Protein AF-A0A2X2JZH4-F1 (afdb_monomer_lite)

Sequence (130 aa):
MIQAQQEHPLFDDFWKQRQVPLSQIKTPLLTCASWSTQGLHNRGSFEGFKQAASEEKWLYVHGRKEWESYYARENLERQKSFFDFYLKEENNDWKDTPHVIYEVRDQFYKGEFKSASAFPYLTQNIHHCI

Radius of gyration: 17.73 Å; chains: 1; bounding box: 36×54×47 Å

InterPro domains:
  IPR029058 Alpha/Beta hydrolase fold [G3DSA:3.40.50.1820] (7-120)
  IPR029058 Alpha/Beta hydrolase fold [SSF53474] (3-106)

Secondary structure (DSSP, 8-state):
-HHHHHH--SS-HHHHTTS--GGG--S-EEEEEETT-TTTTHHHHHHHHHH---SSEEEEEESS-HHHHHHSHHHHHHHHHHHHHHHS----SGGGS-SEEEEEEEETTEEEEEEESSSSPP--------

Foldseek 3Di:
DVVCCVVPVDCDPVNVVVDPQLLVAADAEEFEAEPCQPPHCRVVRQCNQVRHPHPHAAYEYYHADDVCCCPPPVNVVLVVQVCCCPVVVDPDPNVVDARYWYWDDDDHVDTDIDGDNDPPHDDDPPPPPD

pLDDT: mean 94.36, std 13.09, range [38.53, 98.88]

Organism: Staphylococcus aureus (NCBI:txid1280)

Structure (mmCIF, N/CA/C/O backbone):
data_AF-A0A2X2JZH4-F1
#
_entry.id   AF-A0A2X2JZH4-F1
#
loop_
_atom_site.group_PDB
_atom_site.id
_atom_site.type_symbol
_atom_site.label_atom_id
_atom_site.label_alt_id
_atom_site.label_comp_id
_atom_site.label_asym_id
_atom_site.label_entity_id
_atom_site.label_seq_id
_atom_site.pdbx_PDB_ins_code
_atom_site.Cartn_x
_atom_site.Cartn_y
_atom_site.Cartn_z
_atom_site.occupancy
_atom_site.B_iso_or_equiv
_atom_site.auth_seq_id
_atom_site.auth_comp_id
_atom_site.auth_asym_id
_atom_site.auth_atom_id
_atom_site.pdbx_PDB_model_num
ATOM 1 N N . MET A 1 1 ? -2.401 17.671 17.680 1.00 74.56 1 MET A N 1
ATOM 2 C CA . MET A 1 1 ? -2.604 16.210 17.537 1.00 74.56 1 MET A CA 1
ATOM 3 C C . MET A 1 1 ? -3.014 15.562 18.851 1.00 74.56 1 MET A C 1
ATOM 5 O O . MET A 1 1 ? -4.069 14.955 18.859 1.00 74.56 1 MET A O 1
ATOM 9 N N . ILE A 1 2 ? -2.263 15.733 19.949 1.00 91.38 2 ILE A N 1
ATOM 10 C CA . ILE A 1 2 ? -2.620 15.153 21.264 1.00 91.38 2 ILE A CA 1
ATOM 11 C C . ILE A 1 2 ? -4.003 15.621 21.742 1.00 91.38 2 ILE A C 1
ATOM 13 O O . ILE A 1 2 ? -4.848 14.793 22.052 1.00 91.38 2 ILE A O 1
ATOM 17 N N . GLN A 1 3 ? -4.268 16.930 21.711 1.00 94.75 3 GLN A N 1
ATOM 18 C CA . GLN A 1 3 ? -5.575 17.477 22.093 1.00 94.75 3 GLN A CA 1
ATOM 19 C C . GLN A 1 3 ? -6.718 16.897 21.243 1.00 94.75 3 GLN A C 1
ATOM 21 O O . GLN A 1 3 ? -7.670 16.352 21.783 1.00 94.75 3 GLN A O 1
ATOM 26 N N . ALA A 1 4 ? -6.569 16.899 19.916 1.00 94.06 4 ALA A N 1
ATOM 27 C CA . ALA A 1 4 ? -7.551 16.302 19.012 1.00 94.06 4 ALA A CA 1
ATOM 28 C C . ALA A 1 4 ? -7.790 14.802 19.273 1.00 94.06 4 ALA A C 1
ATOM 30 O O . ALA A 1 4 ? -8.912 14.330 19.149 1.00 94.06 4 ALA A O 1
ATOM 31 N N . GLN A 1 5 ? -6.756 14.042 19.645 1.00 97.12 5 GLN A N 1
ATOM 32 C CA . GLN A 1 5 ? -6.903 12.636 20.030 1.00 97.12 5 GLN A CA 1
ATOM 33 C C . GLN A 1 5 ? -7.721 12.473 21.319 1.00 97.12 5 GLN A C 1
ATOM 35 O O . GLN A 1 5 ? -8.497 11.529 21.424 1.00 97.12 5 GLN A O 1
ATOM 40 N N . GLN A 1 6 ? -7.548 13.372 22.292 1.00 97.38 6 GLN A N 1
ATOM 41 C CA . GLN A 1 6 ? -8.309 13.353 23.544 1.00 97.38 6 GLN A CA 1
ATOM 42 C C . GLN A 1 6 ? -9.767 13.786 23.344 1.00 97.38 6 GLN A C 1
ATOM 44 O O . GLN A 1 6 ? -10.664 13.180 23.922 1.00 97.38 6 GLN A O 1
ATOM 49 N N . GLU A 1 7 ? -10.000 14.811 22.523 1.00 98.06 7 GLU A N 1
ATOM 50 C CA . GLU A 1 7 ? -11.332 15.374 22.258 1.00 98.06 7 GLU A CA 1
ATOM 51 C C . GLU A 1 7 ? -12.180 14.490 21.332 1.00 98.06 7 GLU A C 1
ATOM 53 O O . GLU A 1 7 ? -13.403 14.477 21.452 1.00 98.06 7 GLU A O 1
ATOM 58 N N . HIS A 1 8 ? -11.542 13.703 20.459 1.00 97.44 8 HIS A N 1
ATOM 59 C CA . HIS A 1 8 ? -12.207 12.809 19.508 1.00 97.44 8 HIS A CA 1
ATOM 60 C C . HIS A 1 8 ? -11.820 11.336 19.760 1.00 97.44 8 HIS A C 1
ATOM 62 O O . HIS A 1 8 ? -11.056 10.757 18.983 1.00 97.44 8 HIS A O 1
ATOM 68 N N . PRO A 1 9 ? -12.313 10.692 20.837 1.00 97.31 9 PRO A N 1
ATOM 69 C CA . PRO A 1 9 ? -11.920 9.325 21.198 1.00 97.31 9 PRO A CA 1
ATOM 70 C C . PRO A 1 9 ? -12.584 8.232 20.339 1.00 97.31 9 PRO A C 1
ATOM 72 O O . PRO A 1 9 ? -12.190 7.068 20.410 1.00 97.31 9 PRO A O 1
ATOM 75 N N . LEU A 1 10 ? -13.607 8.580 19.553 1.00 98.25 10 LEU A N 1
ATOM 76 C CA . LEU A 1 10 ? -14.363 7.667 18.691 1.00 98.25 10 LEU A CA 1
ATOM 77 C C . LEU A 1 10 ? -14.156 8.015 17.216 1.00 98.25 10 LEU A C 1
ATOM 79 O O . LEU A 1 10 ? -13.688 9.097 16.888 1.00 98.25 10 LEU A O 1
ATOM 83 N N . PHE A 1 11 ? -14.553 7.117 16.313 1.00 97.94 11 PHE A N 1
ATOM 84 C CA . PHE A 1 11 ? -14.519 7.374 14.871 1.00 97.94 11 PHE A CA 1
ATOM 85 C C . PHE A 1 11 ? -15.690 8.269 14.421 1.00 97.94 11 PHE A C 1
ATOM 87 O O . PHE A 1 11 ? -16.684 7.813 13.852 1.00 97.94 11 PHE A O 1
ATOM 94 N N . ASP A 1 12 ? -15.578 9.556 14.728 1.00 98.12 12 ASP A N 1
ATOM 95 C CA . ASP A 1 12 ? -16.549 10.598 14.409 1.00 98.12 12 ASP A CA 1
ATOM 96 C C . ASP A 1 12 ? -16.213 11.336 13.100 1.00 98.12 12 ASP A C 1
ATOM 98 O O . ASP A 1 12 ? -15.323 10.946 12.340 1.00 98.12 12 ASP A O 1
ATOM 102 N N . ASP A 1 13 ? -16.944 12.410 12.807 1.00 98.25 13 ASP A N 1
ATOM 103 C CA . ASP A 1 13 ? -16.781 13.165 11.564 1.00 98.25 13 ASP A CA 1
ATOM 104 C C . ASP A 1 13 ? -15.408 13.838 11.446 1.00 98.25 13 ASP A C 1
ATOM 106 O O . ASP A 1 13 ? -14.924 14.040 10.329 1.00 98.25 13 ASP A O 1
ATOM 110 N N . PHE A 1 14 ? -14.741 14.124 12.569 1.00 97.62 14 PHE A N 1
ATOM 111 C CA . PHE A 1 14 ? -13.374 14.634 12.568 1.00 97.62 14 PHE A CA 1
ATOM 112 C C . PHE A 1 14 ? -12.406 13.577 12.022 1.00 97.62 14 PHE A C 1
ATOM 114 O O . PHE A 1 14 ? -11.576 13.879 11.158 1.00 97.62 14 PHE A O 1
ATOM 121 N N . TRP A 1 15 ? -12.514 12.322 12.464 1.00 97.88 15 TRP A N 1
ATOM 122 C CA . TRP A 1 15 ? -11.646 11.253 11.961 1.00 97.88 15 TRP A CA 1
ATOM 123 C C . TRP A 1 15 ? -12.066 10.706 10.597 1.00 97.88 15 TRP A C 1
ATOM 125 O O . TRP A 1 15 ? -11.189 10.366 9.802 1.00 97.88 15 TRP A O 1
ATOM 135 N N . LYS A 1 16 ? -13.364 10.687 10.267 1.00 98.25 16 LYS A N 1
ATOM 136 C CA . LYS A 1 16 ? -13.848 10.282 8.932 1.00 98.25 16 LYS A CA 1
ATOM 137 C C . LYS A 1 16 ? -13.232 11.122 7.815 1.00 98.25 16 LYS A C 1
ATOM 139 O O . LYS A 1 16 ? -12.831 10.566 6.802 1.00 98.25 16 LYS A O 1
ATOM 144 N N . GLN A 1 17 ? -13.063 12.430 8.022 1.00 97.69 17 GLN A N 1
ATOM 145 C CA . GLN A 1 17 ? -12.412 13.327 7.051 1.00 97.69 17 GLN A CA 1
ATOM 146 C C . GLN A 1 17 ? -10.929 13.001 6.800 1.00 97.69 17 GLN A C 1
ATOM 148 O O . GLN A 1 17 ? -10.356 13.447 5.810 1.00 97.69 17 GLN A O 1
ATOM 153 N N . ARG A 1 18 ? -10.293 12.231 7.689 1.00 96.31 18 ARG A N 1
ATOM 154 C CA . ARG A 1 18 ? -8.896 11.786 7.563 1.00 96.31 18 ARG A CA 1
ATOM 155 C C . ARG A 1 18 ? -8.773 10.371 7.010 1.00 96.31 18 ARG A C 1
ATOM 157 O O . ARG A 1 18 ? -7.660 9.917 6.749 1.00 96.31 18 ARG A O 1
ATOM 164 N N . GLN A 1 19 ? -9.889 9.670 6.822 1.00 98.31 19 GLN A N 1
ATOM 165 C CA . GLN A 1 19 ? -9.900 8.425 6.076 1.00 98.31 19 GLN A CA 1
ATOM 166 C C . GLN A 1 19 ? -9.917 8.751 4.582 1.00 98.31 19 GLN A C 1
ATOM 168 O O . GLN A 1 19 ? -10.866 9.331 4.065 1.00 98.31 19 GLN A O 1
ATOM 173 N N . VAL A 1 20 ? -8.862 8.349 3.877 1.00 98.31 20 VAL A N 1
ATOM 174 C CA . VAL A 1 20 ? -8.779 8.525 2.423 1.00 98.31 20 VAL A CA 1
ATOM 175 C C . VAL A 1 20 ? -9.907 7.729 1.743 1.00 98.31 20 VAL A C 1
ATOM 177 O O . VAL A 1 20 ? -10.077 6.547 2.062 1.00 98.31 20 VAL A O 1
ATOM 180 N N . PRO A 1 21 ? -10.658 8.310 0.788 1.00 98.19 21 PRO A N 1
ATOM 181 C CA . PRO A 1 21 ? -11.651 7.584 -0.004 1.00 98.19 21 PRO A CA 1
ATOM 182 C C . PRO A 1 21 ? -10.963 6.707 -1.067 1.00 98.19 21 PRO A C 1
ATOM 184 O O . PRO A 1 21 ? -11.009 6.992 -2.262 1.00 98.19 21 PRO A O 1
ATOM 187 N N . LEU A 1 22 ? -10.310 5.626 -0.628 1.00 98.75 22 LEU A N 1
ATOM 188 C CA . LEU A 1 22 ? -9.388 4.800 -1.427 1.00 98.75 22 LEU A CA 1
ATOM 189 C C . LEU A 1 22 ? -9.978 4.287 -2.752 1.00 98.75 22 LEU A C 1
ATOM 191 O O . LEU A 1 22 ? -9.266 4.225 -3.749 1.00 98.75 22 LEU A O 1
ATOM 195 N N . SER A 1 23 ? -11.283 4.007 -2.797 1.00 98.56 23 SER A N 1
ATOM 196 C CA . SER A 1 23 ? -12.000 3.599 -4.020 1.00 98.56 23 SER A CA 1
ATOM 197 C C . SER A 1 23 ? -11.960 4.607 -5.175 1.00 98.56 23 SER A C 1
ATOM 199 O O . SER A 1 23 ? -12.308 4.264 -6.298 1.00 98.56 23 SER A O 1
ATOM 201 N N . GLN A 1 24 ? -11.536 5.849 -4.929 1.00 98.62 24 GLN A N 1
ATOM 202 C CA . GLN A 1 24 ? -11.395 6.868 -5.972 1.00 98.62 24 GLN A CA 1
ATOM 203 C C . GLN A 1 24 ? -10.041 6.802 -6.698 1.00 98.62 24 GLN A C 1
ATOM 205 O O . GLN A 1 24 ? -9.867 7.451 -7.728 1.00 98.62 24 GLN A O 1
ATOM 210 N N . ILE A 1 25 ? -9.079 6.026 -6.188 1.00 98.75 25 ILE A N 1
ATOM 211 C CA . ILE A 1 25 ? -7.746 5.886 -6.783 1.00 98.75 25 ILE A CA 1
ATOM 212 C C . ILE A 1 25 ? -7.841 4.984 -8.018 1.00 98.75 25 ILE A C 1
ATOM 214 O O . ILE A 1 25 ? -8.243 3.831 -7.893 1.00 98.75 25 ILE A O 1
ATOM 218 N N . LYS A 1 26 ? -7.456 5.509 -9.189 1.00 98.75 26 LYS A N 1
ATOM 219 C CA . LYS A 1 26 ? -7.417 4.778 -10.474 1.00 98.75 26 LYS A CA 1
ATOM 220 C C . LYS A 1 26 ? -6.016 4.652 -11.081 1.00 98.75 26 LYS A C 1
ATOM 222 O O . LYS A 1 26 ? -5.830 3.909 -12.035 1.00 98.75 26 LYS A O 1
ATOM 227 N N . THR A 1 27 ? -5.041 5.389 -10.550 1.00 98.75 27 THR A N 1
ATOM 228 C CA . THR A 1 27 ? -3.650 5.397 -11.025 1.00 98.75 27 THR A CA 1
ATOM 229 C C . THR A 1 27 ? -3.022 4.004 -10.908 1.00 98.75 27 THR A C 1
ATOM 231 O O . THR A 1 27 ? -3.275 3.347 -9.893 1.00 98.75 27 THR A O 1
ATOM 234 N N . PRO A 1 28 ? -2.182 3.560 -11.864 1.00 98.75 28 PRO A N 1
ATOM 235 C CA . PRO A 1 28 ? -1.393 2.342 -11.703 1.00 98.75 28 PRO A CA 1
ATOM 236 C C . PRO A 1 28 ? -0.656 2.323 -10.361 1.00 98.75 28 PRO A C 1
ATOM 238 O O . PRO A 1 28 ? -0.102 3.340 -9.934 1.00 98.75 28 PRO A O 1
ATOM 241 N N . LEU A 1 29 ? -0.687 1.187 -9.665 1.00 98.81 29 LEU A N 1
ATOM 242 C CA . LEU A 1 29 ? -0.326 1.126 -8.249 1.00 98.81 29 LEU A CA 1
ATOM 243 C C . LEU A 1 29 ? 0.652 -0.009 -7.946 1.00 98.81 29 LEU A C 1
ATOM 245 O O . LEU A 1 29 ? 0.319 -1.179 -8.095 1.00 98.81 29 LEU A O 1
ATOM 249 N N . LEU A 1 30 ? 1.815 0.327 -7.392 1.00 98.88 30 LEU A N 1
ATOM 250 C CA . LEU A 1 30 ? 2.702 -0.624 -6.724 1.00 98.88 30 LEU A CA 1
ATOM 251 C C . LEU A 1 30 ? 2.681 -0.352 -5.215 1.00 98.88 30 LEU A C 1
ATOM 253 O O . LEU A 1 30 ? 3.171 0.674 -4.752 1.00 98.88 30 LEU A O 1
ATOM 257 N N . THR A 1 31 ? 2.101 -1.268 -4.441 1.00 98.88 31 THR A N 1
ATOM 258 C CA . THR A 1 31 ? 1.995 -1.159 -2.980 1.00 98.88 31 THR A CA 1
ATOM 259 C C . THR A 1 31 ? 3.021 -2.051 -2.293 1.00 98.88 31 THR A C 1
ATOM 261 O O . THR A 1 31 ? 3.149 -3.226 -2.628 1.00 98.88 31 THR A O 1
ATOM 264 N N . CYS A 1 32 ? 3.697 -1.521 -1.273 1.00 98.81 32 CYS A N 1
ATOM 265 C CA . CYS A 1 32 ? 4.446 -2.319 -0.308 1.00 98.81 32 CYS A CA 1
ATOM 266 C C . CYS A 1 32 ? 3.669 -2.389 1.014 1.00 98.81 32 CYS A C 1
ATOM 268 O O . CYS A 1 32 ? 3.264 -1.363 1.570 1.00 98.81 32 CYS A O 1
ATOM 270 N N . ALA A 1 33 ? 3.467 -3.598 1.525 1.00 98.75 33 ALA A N 1
ATOM 271 C CA . ALA A 1 33 ? 3.010 -3.838 2.886 1.00 98.75 33 ALA A CA 1
ATOM 272 C C . ALA A 1 33 ? 4.070 -4.645 3.641 1.00 98.75 33 ALA A C 1
ATOM 274 O O . ALA A 1 33 ? 4.855 -5.385 3.051 1.00 98.75 33 ALA A O 1
ATOM 275 N N . SER A 1 34 ? 4.093 -4.532 4.965 1.00 98.75 34 SER A N 1
ATOM 276 C CA . SER A 1 34 ? 5.035 -5.299 5.777 1.00 98.75 34 SER A CA 1
ATOM 277 C C . SER A 1 34 ? 4.343 -5.956 6.953 1.00 98.75 34 SER A C 1
ATOM 279 O O . SER A 1 34 ? 3.586 -5.315 7.684 1.00 98.75 34 SER A O 1
ATOM 281 N N . TRP A 1 35 ? 4.644 -7.234 7.187 1.00 98.62 35 TRP A N 1
ATOM 282 C CA . TRP A 1 35 ? 4.232 -7.939 8.400 1.00 98.62 35 TRP A CA 1
ATOM 283 C C . TRP A 1 35 ? 4.851 -7.340 9.669 1.00 98.62 35 TRP A C 1
ATOM 285 O O . TRP A 1 35 ? 4.381 -7.628 10.771 1.00 98.62 35 TRP A O 1
ATOM 295 N N . SER A 1 36 ? 5.900 -6.531 9.517 1.00 98.12 36 SER A N 1
ATOM 296 C CA . SER A 1 36 ? 6.700 -5.963 10.602 1.00 98.12 36 SER A CA 1
ATOM 297 C C . SER A 1 36 ? 6.230 -4.579 11.059 1.00 98.12 36 SER A C 1
ATOM 299 O O . SER A 1 36 ? 6.773 -4.059 12.026 1.00 98.12 36 SER A O 1
ATOM 301 N N . THR A 1 37 ? 5.224 -3.985 10.405 1.00 98.19 37 THR A N 1
ATOM 302 C CA . THR A 1 37 ? 4.706 -2.634 10.715 1.00 98.19 37 THR A CA 1
ATOM 303 C C . THR A 1 37 ? 3.259 -2.652 11.231 1.00 98.19 37 THR A C 1
ATOM 305 O O . THR A 1 37 ? 2.480 -1.713 11.030 1.00 98.19 37 THR A O 1
ATOM 308 N N . GLN A 1 38 ? 2.870 -3.751 11.888 1.00 98.44 38 GLN A N 1
ATOM 309 C CA . GLN A 1 38 ? 1.583 -3.873 12.579 1.00 98.44 38 GLN A CA 1
ATOM 310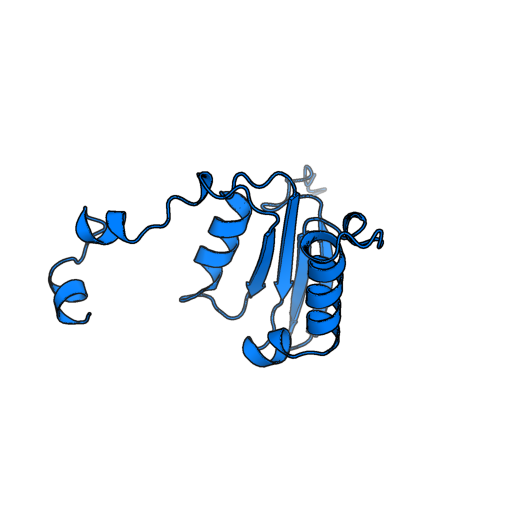 C C . GLN A 1 38 ? 1.473 -2.814 13.684 1.00 98.44 38 GLN A C 1
ATOM 312 O O . GLN A 1 38 ? 2.408 -2.614 14.450 1.00 98.44 38 GLN A O 1
ATOM 317 N N . GLY A 1 39 ? 0.332 -2.124 13.742 1.00 97.31 39 GLY A N 1
ATOM 318 C CA . GLY A 1 39 ? 0.112 -0.991 14.649 1.00 97.31 39 GLY A CA 1
ATOM 319 C C . GLY A 1 39 ? 0.379 0.387 14.034 1.00 97.31 39 GLY A C 1
ATOM 320 O O . GLY A 1 39 ? 0.022 1.386 14.651 1.00 97.31 39 GLY A O 1
ATOM 321 N N . LEU A 1 40 ? 0.936 0.457 12.817 1.00 98.31 40 LEU A N 1
ATOM 322 C CA . LEU A 1 40 ? 1.132 1.720 12.100 1.00 98.31 40 LEU A CA 1
ATOM 323 C C . LEU A 1 40 ? 0.686 1.621 10.631 1.00 98.31 40 LEU A C 1
ATOM 325 O O . LEU A 1 40 ? -0.477 1.875 10.321 1.00 98.31 40 LEU A O 1
ATOM 329 N N . HIS A 1 41 ? 1.579 1.221 9.723 1.00 98.44 41 HIS A N 1
ATOM 330 C CA . HIS A 1 41 ? 1.323 1.272 8.278 1.00 98.44 41 HIS A CA 1
ATOM 331 C C . HIS A 1 41 ? 0.625 0.023 7.727 1.00 98.44 41 HIS A C 1
ATOM 333 O O . HIS A 1 41 ? -0.150 0.134 6.780 1.00 98.44 41 HIS A O 1
ATOM 339 N N . ASN A 1 42 ? 0.835 -1.148 8.343 1.00 98.62 42 ASN A N 1
ATOM 340 C CA . ASN A 1 42 ? 0.395 -2.447 7.819 1.00 98.62 42 ASN A CA 1
ATOM 341 C C . ASN A 1 42 ? -1.067 -2.461 7.331 1.00 98.62 42 ASN A C 1
ATOM 343 O O . ASN A 1 42 ? -1.320 -2.742 6.159 1.00 98.62 42 ASN A O 1
ATOM 347 N N . ARG A 1 43 ? -2.028 -2.109 8.198 1.00 98.75 43 ARG A N 1
ATOM 348 C CA . ARG A 1 43 ? -3.457 -2.123 7.845 1.00 98.75 43 ARG A CA 1
ATOM 349 C C . ARG A 1 43 ? -3.755 -1.178 6.680 1.00 98.75 43 ARG A C 1
ATOM 351 O O . ARG A 1 43 ? -4.465 -1.561 5.757 1.00 98.75 43 ARG A O 1
ATOM 358 N N . GLY A 1 44 ? -3.215 0.039 6.722 1.00 98.62 44 GLY A N 1
ATOM 359 C CA . GLY A 1 44 ? -3.425 1.050 5.686 1.00 98.62 44 GLY A CA 1
ATOM 360 C C . GLY A 1 44 ? -2.886 0.616 4.324 1.00 98.62 44 GLY A C 1
ATOM 361 O O . GLY A 1 44 ? -3.585 0.782 3.328 1.00 98.62 44 GLY A O 1
ATOM 362 N N . SER A 1 45 ? -1.706 -0.012 4.283 1.00 98.75 45 SER A N 1
ATOM 363 C CA . SER A 1 45 ? -1.127 -0.553 3.046 1.00 98.75 45 SER A CA 1
ATOM 364 C C . SER A 1 45 ? -2.034 -1.607 2.406 1.00 98.75 45 SER A C 1
ATOM 366 O O . SER A 1 45 ? -2.326 -1.532 1.213 1.00 98.75 45 SER A O 1
ATOM 368 N N . PHE A 1 46 ? -2.541 -2.564 3.194 1.00 98.75 46 PHE A N 1
ATOM 369 C CA . PHE A 1 46 ? -3.460 -3.581 2.674 1.00 98.75 46 PHE A CA 1
ATOM 370 C C . PHE A 1 46 ? -4.802 -2.992 2.229 1.00 98.75 46 PHE A C 1
ATOM 372 O O . PHE A 1 46 ? -5.311 -3.384 1.181 1.00 98.75 46 PHE A O 1
ATOM 379 N N . GLU A 1 47 ? -5.391 -2.061 2.988 1.00 98.75 47 GLU A N 1
ATOM 380 C CA . GLU A 1 47 ? -6.634 -1.403 2.563 1.00 98.75 47 GLU A CA 1
ATOM 381 C C . GLU A 1 47 ? -6.439 -0.585 1.284 1.00 98.75 47 GLU A C 1
ATOM 383 O O . GLU A 1 47 ? -7.302 -0.635 0.412 1.00 98.75 47 GLU A O 1
ATOM 388 N N . GLY A 1 48 ? -5.298 0.095 1.128 1.00 98.75 48 GLY A N 1
ATOM 389 C CA . GLY A 1 48 ? -4.947 0.827 -0.089 1.00 98.75 48 GLY A CA 1
ATOM 390 C C . GLY A 1 48 ? -4.973 -0.067 -1.324 1.00 98.75 48 GLY A C 1
ATOM 391 O O . GLY A 1 48 ? -5.704 0.212 -2.272 1.00 98.75 48 GLY A O 1
ATOM 392 N N . PHE A 1 49 ? -4.257 -1.192 -1.280 1.00 98.69 49 PHE A N 1
ATOM 393 C CA . PHE A 1 49 ? -4.248 -2.157 -2.380 1.00 98.69 49 PHE A CA 1
ATOM 394 C C . PHE A 1 49 ? -5.637 -2.765 -2.654 1.00 98.69 49 PHE A C 1
ATOM 396 O O . PHE A 1 49 ? -6.071 -2.860 -3.807 1.00 98.69 49 PHE A O 1
ATOM 403 N N . LYS A 1 50 ? -6.365 -3.165 -1.603 1.00 98.31 50 LYS A N 1
ATOM 404 C CA . LYS A 1 50 ? -7.685 -3.800 -1.744 1.00 98.31 50 LYS A CA 1
ATOM 405 C C . LYS A 1 50 ? -8.723 -2.849 -2.333 1.00 98.31 50 LYS A C 1
ATOM 407 O O . LYS A 1 50 ? -9.435 -3.233 -3.256 1.00 98.31 50 LYS A O 1
ATOM 412 N N . GLN A 1 51 ? -8.811 -1.633 -1.798 1.00 98.69 51 GLN A N 1
ATOM 413 C CA . GLN A 1 51 ? -9.899 -0.706 -2.099 1.00 98.69 51 GLN A CA 1
ATOM 414 C C . GLN A 1 51 ? -9.637 0.172 -3.321 1.00 98.69 51 GLN A C 1
ATOM 416 O O . GLN A 1 51 ? -10.608 0.660 -3.890 1.00 98.69 51 GLN A O 1
ATOM 421 N N . ALA A 1 52 ? -8.382 0.380 -3.738 1.00 98.75 52 ALA A N 1
ATOM 422 C CA . ALA A 1 52 ? -8.090 1.146 -4.949 1.00 98.75 52 ALA A CA 1
ATOM 423 C C . ALA A 1 52 ? -8.817 0.555 -6.168 1.00 98.75 52 ALA A C 1
ATOM 425 O O . ALA A 1 52 ? -8.767 -0.658 -6.405 1.00 98.75 52 ALA A O 1
ATOM 426 N N . ALA A 1 53 ? -9.454 1.428 -6.949 1.00 98.50 53 ALA A N 1
ATOM 427 C CA . ALA A 1 53 ? -10.134 1.100 -8.200 1.00 98.50 53 ALA A CA 1
ATOM 428 C C . ALA A 1 53 ? -9.176 1.033 -9.404 1.00 98.50 53 ALA A C 1
ATOM 430 O O . ALA A 1 53 ? -9.631 0.941 -10.540 1.00 98.50 53 ALA A O 1
ATOM 431 N N . SER A 1 54 ? -7.862 1.087 -9.171 1.00 98.62 54 SER A N 1
ATOM 432 C CA . SER A 1 54 ? -6.834 0.860 -10.183 1.00 98.62 54 SER A CA 1
ATOM 433 C C . SER A 1 54 ? -7.015 -0.511 -10.836 1.00 98.62 54 SER A C 1
ATOM 435 O O . SER A 1 54 ? -7.005 -1.534 -10.146 1.00 98.62 54 SER A O 1
ATOM 437 N N . GLU A 1 55 ? -7.140 -0.524 -12.163 1.00 97.94 55 GLU A N 1
ATOM 438 C CA . GLU A 1 55 ? -7.169 -1.754 -12.970 1.00 97.94 55 GLU A CA 1
ATOM 439 C C . GLU A 1 55 ? -5.813 -2.474 -12.918 1.00 97.94 55 GLU A C 1
ATOM 441 O O . GLU A 1 55 ? -5.737 -3.700 -12.921 1.00 97.94 55 GLU A O 1
ATOM 446 N N . GLU A 1 56 ? -4.738 -1.697 -12.782 1.00 98.38 56 GLU A N 1
ATOM 447 C CA . GLU A 1 56 ? -3.358 -2.164 -12.776 1.00 98.38 56 GLU A CA 1
ATOM 448 C C . GLU A 1 56 ? -2.735 -1.943 -11.399 1.00 98.38 56 GLU A C 1
ATOM 450 O O . GLU A 1 56 ? -2.306 -0.836 -11.053 1.00 98.38 56 GLU A O 1
ATOM 455 N N . LYS A 1 57 ? -2.717 -2.996 -10.577 1.00 98.69 57 LYS A N 1
ATOM 456 C CA . LYS A 1 57 ? -2.188 -2.920 -9.213 1.00 98.69 57 LYS A CA 1
ATOM 457 C C . LYS A 1 57 ? -1.404 -4.153 -8.787 1.00 98.69 57 LYS A C 1
ATOM 459 O O . LYS A 1 57 ? -1.812 -5.284 -9.044 1.00 98.69 57 LYS A O 1
ATOM 464 N N . TRP A 1 58 ? -0.316 -3.910 -8.064 1.00 98.81 58 TRP A N 1
ATOM 465 C CA . TRP A 1 58 ? 0.602 -4.907 -7.522 1.00 98.81 58 TRP A CA 1
ATOM 466 C C . TRP A 1 58 ? 0.828 -4.693 -6.026 1.00 98.81 58 TRP A C 1
ATOM 468 O O . TRP A 1 58 ? 0.878 -3.559 -5.545 1.00 98.81 58 TRP A O 1
ATOM 478 N N . LEU A 1 59 ? 1.000 -5.792 -5.296 1.00 98.88 59 LEU A N 1
ATOM 479 C CA . LEU A 1 59 ? 1.282 -5.824 -3.869 1.00 98.88 59 LEU A CA 1
ATOM 480 C C . LEU A 1 59 ? 2.535 -6.656 -3.601 1.00 98.88 59 LEU A C 1
ATOM 482 O O . LEU A 1 59 ? 2.582 -7.847 -3.896 1.00 98.88 59 LEU A O 1
ATOM 486 N N . TYR A 1 60 ? 3.523 -6.036 -2.971 1.00 98.88 60 TYR A N 1
ATOM 487 C CA . TYR A 1 60 ? 4.681 -6.712 -2.406 1.00 98.88 60 TYR A CA 1
ATOM 488 C C . TYR A 1 60 ? 4.573 -6.723 -0.880 1.00 98.88 60 TYR A C 1
ATOM 490 O O . TYR A 1 60 ? 4.361 -5.677 -0.264 1.00 98.88 60 TYR A O 1
ATOM 498 N N . VAL A 1 61 ? 4.710 -7.898 -0.265 1.00 98.81 61 VAL A N 1
ATOM 499 C CA . VAL A 1 61 ? 4.628 -8.070 1.186 1.00 98.81 61 VAL A CA 1
ATOM 500 C C . VAL A 1 61 ? 5.874 -8.746 1.730 1.00 98.81 61 VAL A C 1
ATOM 502 O O . VAL A 1 61 ? 6.210 -9.857 1.330 1.00 98.81 61 VAL A O 1
ATOM 505 N N . HIS A 1 62 ? 6.525 -8.118 2.703 1.00 98.75 62 HIS A N 1
ATOM 506 C CA . HIS A 1 62 ? 7.719 -8.671 3.341 1.00 98.75 62 HIS A CA 1
ATOM 507 C C . HIS A 1 62 ? 7.621 -8.658 4.871 1.00 98.75 62 HIS A C 1
ATOM 509 O O . HIS A 1 62 ? 6.825 -7.949 5.480 1.00 98.75 62 HIS A O 1
ATOM 515 N N . GLY A 1 63 ? 8.453 -9.465 5.514 1.00 98.56 63 GLY A N 1
ATOM 516 C CA . GLY A 1 63 ? 8.599 -9.616 6.957 1.00 98.56 63 GLY A CA 1
ATOM 517 C C . GLY A 1 63 ? 9.836 -8.945 7.539 1.00 98.56 63 GLY A C 1
ATOM 518 O O . GLY A 1 63 ? 10.293 -9.342 8.610 1.00 98.56 63 GLY A O 1
ATOM 519 N N . ARG A 1 64 ? 10.418 -7.978 6.826 1.00 98.44 64 ARG A N 1
ATOM 520 C CA . ARG A 1 64 ? 11.744 -7.397 7.116 1.00 98.44 64 ARG A CA 1
ATOM 521 C C . ARG A 1 64 ? 11.644 -5.953 7.618 1.00 98.44 64 ARG A C 1
ATOM 523 O O . ARG A 1 64 ? 10.540 -5.431 7.778 1.00 98.44 64 ARG A O 1
ATOM 530 N N . LYS A 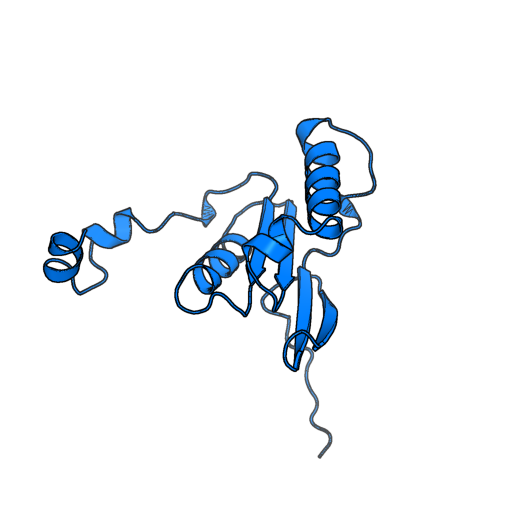1 65 ? 12.786 -5.314 7.896 1.00 98.44 65 LYS A N 1
ATOM 531 C CA . LYS A 1 65 ? 12.858 -3.901 8.307 1.00 98.44 65 LYS A CA 1
ATOM 532 C C . LYS A 1 65 ? 12.394 -2.976 7.179 1.00 98.44 65 LYS A C 1
ATOM 534 O O . LYS A 1 65 ? 12.705 -3.215 6.016 1.00 98.44 65 LYS A O 1
ATOM 539 N N . GLU A 1 66 ? 11.673 -1.920 7.542 1.00 97.81 66 GLU A N 1
ATOM 540 C CA . GLU A 1 66 ? 10.980 -1.020 6.612 1.00 97.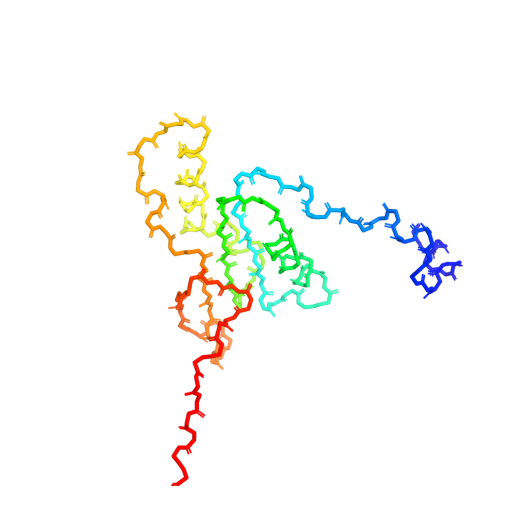81 66 GLU A CA 1
ATOM 541 C C . GLU A 1 66 ? 11.933 -0.325 5.628 1.00 97.81 66 GLU A C 1
ATOM 543 O O . GLU A 1 66 ? 11.940 -0.655 4.442 1.00 97.81 66 GLU A O 1
ATOM 548 N N . TRP A 1 67 ? 12.799 0.568 6.114 1.00 98.38 67 TRP A N 1
ATOM 549 C CA . TRP A 1 67 ? 13.713 1.315 5.241 1.00 98.38 67 TRP A CA 1
ATOM 550 C C . TRP A 1 67 ? 14.789 0.443 4.599 1.00 98.38 67 TRP A C 1
ATOM 552 O O . TRP A 1 67 ? 15.161 0.681 3.455 1.00 98.38 67 TRP A O 1
ATOM 562 N N . GLU A 1 68 ? 15.255 -0.594 5.298 1.00 98.62 68 GLU A N 1
ATOM 563 C CA . GLU A 1 68 ? 16.194 -1.566 4.727 1.00 98.62 68 GLU A CA 1
ATOM 564 C C . GLU A 1 68 ? 15.607 -2.211 3.470 1.00 98.62 68 GLU A C 1
ATOM 566 O O . GLU A 1 68 ? 16.272 -2.270 2.443 1.00 98.62 68 GLU A O 1
ATOM 571 N N . SER A 1 69 ? 14.342 -2.634 3.526 1.00 98.56 69 SER A N 1
ATOM 572 C CA . SER A 1 69 ? 13.685 -3.269 2.382 1.00 98.56 69 SER A CA 1
ATOM 573 C C . SER A 1 69 ? 13.410 -2.268 1.271 1.00 98.56 69 SER A C 1
ATOM 575 O O . SER A 1 69 ? 13.604 -2.603 0.109 1.00 98.56 69 SER A O 1
ATOM 577 N N . TYR A 1 70 ? 13.007 -1.040 1.607 1.00 98.75 70 TYR A N 1
ATOM 578 C CA . TYR A 1 70 ? 12.779 0.012 0.615 1.00 98.75 70 TYR A CA 1
ATOM 579 C C . TYR A 1 70 ? 14.040 0.326 -0.209 1.00 98.75 70 TYR A C 1
ATOM 581 O O . TYR A 1 70 ? 13.962 0.437 -1.432 1.00 98.75 70 TYR A O 1
ATOM 589 N N . TYR A 1 71 ? 15.198 0.422 0.454 1.00 98.81 71 TYR A N 1
ATOM 590 C CA . TYR A 1 71 ? 16.484 0.726 -0.183 1.00 98.81 71 TYR A CA 1
ATOM 591 C C . TYR A 1 71 ? 17.266 -0.507 -0.651 1.00 98.81 71 TYR A C 1
ATOM 593 O O . TYR A 1 71 ? 18.316 -0.360 -1.280 1.00 98.81 71 TYR A O 1
ATOM 601 N N . ALA A 1 72 ? 16.784 -1.720 -0.370 1.00 98.62 72 ALA A N 1
ATOM 602 C CA . ALA A 1 72 ? 17.398 -2.935 -0.881 1.00 98.62 72 ALA A CA 1
ATOM 603 C C . ALA A 1 72 ? 17.422 -2.898 -2.413 1.00 98.62 72 ALA A C 1
ATOM 605 O O . ALA A 1 72 ? 16.428 -2.552 -3.057 1.00 98.62 72 ALA A O 1
ATOM 606 N N . ARG A 1 73 ? 18.559 -3.284 -3.003 1.00 98.75 73 ARG A N 1
ATOM 607 C CA . ARG A 1 73 ? 18.781 -3.156 -4.448 1.00 98.75 73 ARG A CA 1
ATOM 608 C C . ARG A 1 73 ? 17.682 -3.830 -5.272 1.00 98.75 73 ARG A C 1
ATOM 610 O O . ARG A 1 73 ? 17.198 -3.234 -6.223 1.00 98.75 73 ARG A O 1
ATOM 617 N N . GLU A 1 74 ? 17.243 -5.015 -4.864 1.00 98.38 74 GLU A N 1
ATOM 618 C CA . GLU A 1 74 ? 16.139 -5.749 -5.498 1.00 98.38 74 GLU A CA 1
ATOM 619 C C . GLU A 1 74 ? 14.823 -4.952 -5.553 1.00 98.38 74 GLU A C 1
ATOM 621 O O . GLU A 1 74 ? 14.116 -4.987 -6.559 1.00 98.38 74 GLU A O 1
ATOM 626 N N . ASN A 1 75 ? 14.503 -4.183 -4.509 1.00 98.69 75 ASN A N 1
ATOM 627 C CA . ASN A 1 75 ? 13.271 -3.400 -4.452 1.00 98.69 75 ASN A CA 1
ATOM 628 C C . ASN A 1 75 ? 13.419 -2.064 -5.177 1.00 98.69 75 ASN A C 1
ATOM 630 O O . ASN A 1 75 ? 12.424 -1.558 -5.693 1.00 98.69 75 ASN A O 1
ATOM 634 N N . LEU A 1 76 ? 14.633 -1.515 -5.273 1.00 98.88 76 LEU A N 1
ATOM 635 C CA . LEU A 1 76 ? 14.915 -0.373 -6.145 1.00 98.88 76 LEU A CA 1
ATOM 636 C C . LEU A 1 76 ? 14.779 -0.754 -7.625 1.00 98.88 76 LEU A C 1
ATOM 638 O O . LEU A 1 76 ? 14.152 -0.017 -8.379 1.00 98.88 76 LEU A O 1
ATOM 642 N N . GLU A 1 77 ? 15.288 -1.918 -8.037 1.00 98.81 77 GLU A N 1
ATOM 643 C CA . GLU A 1 77 ? 15.113 -2.409 -9.413 1.00 98.81 77 GLU A CA 1
ATOM 644 C C . GLU A 1 77 ? 13.639 -2.729 -9.719 1.00 98.81 77 GLU A C 1
ATOM 646 O O . GLU A 1 77 ? 13.152 -2.405 -10.800 1.00 98.81 77 GLU A O 1
ATOM 651 N N . ARG A 1 78 ? 12.879 -3.258 -8.745 1.00 98.75 78 ARG A N 1
ATOM 652 C CA . ARG A 1 78 ? 11.416 -3.414 -8.860 1.00 98.75 78 ARG A CA 1
ATOM 653 C C . ARG A 1 78 ? 10.711 -2.073 -9.087 1.00 98.75 78 ARG A C 1
ATOM 655 O O . ARG A 1 78 ? 9.893 -1.961 -9.994 1.00 98.75 78 ARG A O 1
ATOM 662 N N . GLN A 1 79 ? 11.019 -1.064 -8.266 1.00 98.88 79 GLN A N 1
ATOM 663 C CA . GLN A 1 79 ? 10.455 0.287 -8.399 1.00 98.88 79 GLN A CA 1
ATOM 664 C C . GLN A 1 79 ? 10.801 0.901 -9.758 1.00 98.88 79 GLN A C 1
ATOM 666 O O . GLN A 1 79 ? 9.934 1.464 -10.422 1.00 98.88 79 GLN A O 1
ATOM 671 N N . LYS A 1 80 ? 12.059 0.757 -10.186 1.00 98.81 80 LYS A N 1
ATOM 672 C CA . LYS A 1 80 ? 12.535 1.222 -11.486 1.00 98.81 80 LYS A CA 1
ATOM 673 C C . LYS A 1 80 ? 11.780 0.552 -12.632 1.00 98.81 80 LYS A C 1
ATOM 675 O O . LYS A 1 80 ? 11.292 1.269 -13.490 1.00 98.81 80 LYS A O 1
ATOM 680 N N . SER A 1 81 ? 11.624 -0.772 -12.624 1.00 98.81 81 SER A N 1
ATOM 681 C CA . SER A 1 81 ? 10.893 -1.495 -13.676 1.00 98.81 81 SER A CA 1
ATOM 682 C C . SER A 1 81 ? 9.433 -1.034 -13.794 1.00 98.81 81 SER A C 1
ATOM 684 O O . SER A 1 81 ? 8.982 -0.743 -14.902 1.00 98.81 81 SER A O 1
ATOM 686 N N . PHE A 1 82 ? 8.733 -0.862 -12.663 1.00 98.88 82 PHE A N 1
ATOM 687 C CA . PHE A 1 82 ? 7.379 -0.293 -12.629 1.00 98.88 82 PHE A CA 1
ATOM 688 C C . PHE A 1 82 ? 7.331 1.116 -13.232 1.00 98.88 82 PHE A C 1
ATOM 690 O O . PHE A 1 82 ? 6.489 1.410 -14.078 1.00 98.88 82 PHE A O 1
ATOM 697 N N . PHE A 1 83 ? 8.236 2.002 -12.813 1.00 98.88 83 PHE A N 1
ATOM 698 C CA . PHE A 1 83 ? 8.244 3.377 -13.305 1.00 98.88 83 PHE A CA 1
ATOM 699 C C . PHE A 1 83 ? 8.712 3.504 -14.752 1.00 98.88 83 PHE A C 1
ATOM 701 O O . PHE A 1 83 ? 8.178 4.341 -15.469 1.00 98.88 83 PHE A O 1
ATOM 708 N N . ASP A 1 84 ? 9.662 2.693 -15.206 1.00 98.81 84 ASP A N 1
ATOM 709 C CA . ASP A 1 84 ? 10.060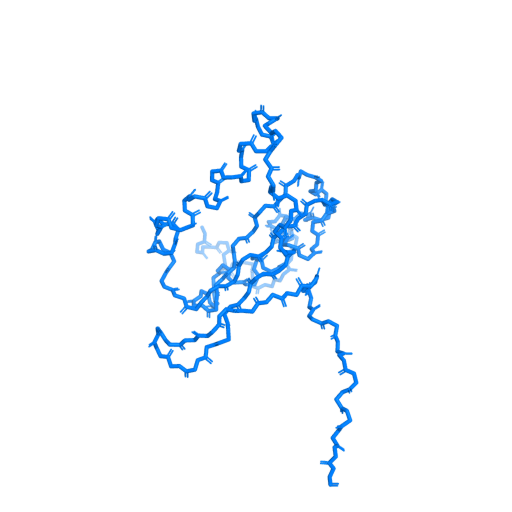 2.660 -16.612 1.00 98.81 84 ASP A CA 1
ATOM 710 C C . ASP A 1 84 ? 8.856 2.269 -17.488 1.00 98.81 84 ASP A C 1
ATOM 712 O O . ASP A 1 84 ? 8.598 2.924 -18.496 1.00 98.81 84 ASP A O 1
ATOM 716 N N . PHE A 1 85 ? 8.042 1.302 -17.048 1.00 98.75 85 PHE A N 1
ATOM 717 C CA . PHE A 1 85 ? 6.832 0.906 -17.771 1.00 98.75 85 PHE A CA 1
ATOM 718 C C . PHE A 1 85 ? 5.798 2.042 -17.864 1.00 98.75 85 PHE A C 1
ATOM 720 O O . PHE A 1 85 ? 5.337 2.376 -18.949 1.00 98.75 85 PHE A O 1
ATOM 727 N N . TYR A 1 86 ? 5.439 2.672 -16.739 1.00 98.56 86 TYR A N 1
ATOM 728 C CA . TYR A 1 86 ? 4.337 3.649 -16.713 1.00 98.56 86 TYR A CA 1
ATOM 729 C C . TYR A 1 86 ? 4.728 5.094 -17.010 1.00 98.56 86 TYR A C 1
ATOM 731 O O . TYR A 1 86 ? 3.900 5.854 -17.500 1.00 98.56 86 TYR A O 1
ATOM 739 N N . LEU A 1 87 ? 5.946 5.507 -16.655 1.00 98.62 87 LEU A N 1
ATOM 740 C CA . LEU A 1 87 ? 6.378 6.904 -16.770 1.00 98.62 87 LEU A CA 1
ATOM 741 C C . LEU A 1 87 ? 7.266 7.149 -17.987 1.00 98.62 87 LEU A C 1
ATOM 743 O O . LEU A 1 87 ? 7.313 8.278 -18.470 1.00 98.62 87 LEU A O 1
ATOM 747 N N . LYS A 1 88 ? 7.991 6.129 -18.462 1.00 98.38 88 LYS A N 1
ATOM 748 C CA . LYS A 1 88 ? 8.750 6.214 -19.721 1.00 98.38 88 LYS A CA 1
ATOM 749 C C . LYS A 1 88 ? 8.048 5.539 -20.891 1.00 98.38 88 LYS A C 1
ATOM 751 O O . LYS A 1 88 ? 8.556 5.644 -22.002 1.00 98.38 88 LYS A O 1
ATOM 756 N N . GLU A 1 89 ? 6.935 4.852 -20.636 1.00 97.94 89 GLU A N 1
ATOM 757 C CA . GLU A 1 89 ? 6.221 4.056 -21.640 1.00 97.94 89 GLU A CA 1
ATOM 758 C C . GLU A 1 89 ? 7.145 3.009 -22.293 1.00 97.94 89 GLU A C 1
ATOM 760 O O . GLU A 1 89 ? 7.010 2.660 -23.467 1.00 97.94 89 GLU A O 1
ATOM 765 N N . GLU A 1 90 ? 8.129 2.517 -21.532 1.00 98.06 90 GLU A N 1
ATOM 766 C CA . GLU A 1 90 ? 9.048 1.490 -22.000 1.00 98.06 90 GLU A CA 1
ATOM 767 C C . GLU A 1 90 ? 8.304 0.157 -22.087 1.00 98.06 90 GLU A C 1
ATOM 769 O O . GLU A 1 90 ? 7.677 -0.281 -21.121 1.00 98.06 90 GLU A O 1
ATOM 774 N N . ASN A 1 91 ? 8.404 -0.517 -23.233 1.00 96.94 91 ASN A N 1
ATOM 775 C CA . A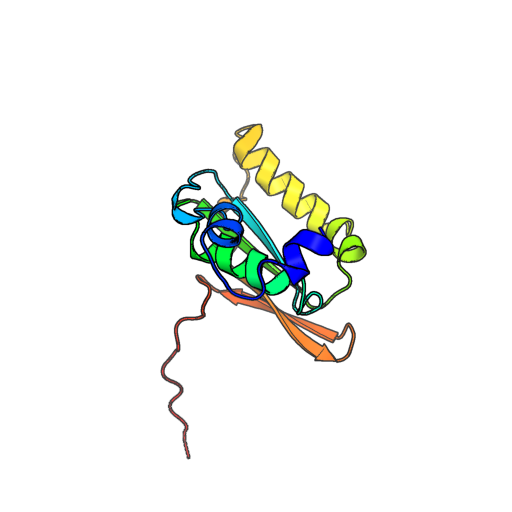SN A 1 91 ? 7.838 -1.851 -23.410 1.00 96.94 91 ASN A CA 1
ATOM 776 C C . ASN A 1 91 ? 8.736 -2.908 -22.750 1.00 96.94 91 ASN A C 1
ATOM 778 O O . ASN A 1 91 ? 9.400 -3.690 -23.430 1.00 96.94 91 ASN A O 1
ATOM 782 N N . ASN A 1 92 ? 8.804 -2.856 -21.422 1.00 97.56 92 ASN A N 1
ATOM 783 C CA . ASN A 1 92 ? 9.439 -3.863 -20.587 1.00 97.56 92 ASN A CA 1
ATOM 784 C C . ASN A 1 92 ? 8.400 -4.882 -20.083 1.00 97.56 92 ASN A C 1
ATOM 786 O O . ASN A 1 92 ? 7.190 -4.691 -20.215 1.00 97.56 92 ASN A O 1
ATOM 790 N N . ASP A 1 93 ? 8.877 -5.945 -19.443 1.00 97.69 93 ASP A N 1
ATOM 791 C CA . ASP A 1 93 ? 8.037 -7.067 -19.011 1.00 97.69 93 ASP A CA 1
ATOM 792 C C . ASP A 1 93 ? 7.346 -6.830 -17.650 1.00 97.69 93 ASP A C 1
ATOM 794 O O . ASP A 1 93 ? 7.007 -7.777 -16.941 1.00 97.69 93 ASP A O 1
ATOM 798 N N . TRP A 1 94 ? 7.132 -5.574 -17.223 1.00 98.50 94 TRP A N 1
ATOM 799 C CA . TRP A 1 94 ? 6.577 -5.281 -15.891 1.00 98.50 94 TRP A CA 1
ATOM 800 C C . TRP A 1 94 ? 5.250 -6.009 -15.629 1.00 98.50 94 TRP A C 1
ATOM 802 O O . TRP A 1 94 ? 5.033 -6.515 -14.522 1.00 98.50 94 TRP A O 1
ATOM 812 N N . LYS A 1 95 ? 4.369 -6.091 -16.637 1.00 97.62 95 LYS A N 1
ATOM 813 C CA . LYS A 1 95 ? 3.049 -6.727 -16.500 1.00 97.62 95 LYS A CA 1
ATOM 814 C C . LYS A 1 95 ? 3.104 -8.238 -16.252 1.00 97.62 95 LYS A C 1
ATOM 816 O O . LYS A 1 95 ? 2.106 -8.783 -15.789 1.00 97.62 95 LYS A O 1
ATOM 821 N N . ASP A 1 96 ? 4.252 -8.882 -16.451 1.00 98.06 96 ASP A N 1
ATOM 822 C CA . ASP A 1 96 ? 4.452 -10.294 -16.103 1.00 98.06 96 ASP A CA 1
ATOM 823 C C . ASP A 1 96 ? 4.626 -10.498 -14.587 1.00 98.06 96 ASP A C 1
ATOM 825 O O . ASP A 1 96 ? 4.559 -11.620 -14.077 1.00 98.06 96 ASP A O 1
ATOM 829 N N . THR A 1 97 ? 4.817 -9.413 -13.827 1.00 97.88 97 THR A N 1
ATOM 830 C CA . THR A 1 97 ? 4.916 -9.454 -12.366 1.00 97.88 97 THR A CA 1
ATOM 831 C C . THR A 1 97 ? 3.602 -9.954 -11.751 1.00 97.88 97 THR A C 1
ATOM 833 O O . THR A 1 97 ? 2.551 -9.349 -11.987 1.00 97.88 97 THR A O 1
ATOM 836 N N . PRO A 1 98 ? 3.628 -10.980 -10.873 1.00 97.75 98 PRO A N 1
ATOM 837 C CA . PRO A 1 98 ? 2.436 -11.407 -10.149 1.00 97.75 98 PRO A CA 1
ATOM 838 C C . PRO A 1 98 ? 1.806 -10.265 -9.345 1.00 97.75 98 PRO A C 1
ATOM 840 O O . PRO A 1 98 ? 2.507 -9.548 -8.629 1.00 97.75 98 PRO A O 1
ATOM 843 N N . HIS A 1 99 ? 0.477 -10.136 -9.403 1.00 98.00 99 HIS A N 1
ATOM 844 C CA . HIS A 1 99 ? -0.266 -9.088 -8.690 1.00 98.00 99 HIS A CA 1
ATOM 845 C C . HIS A 1 99 ? -0.013 -9.077 -7.180 1.00 98.00 99 HIS A C 1
ATOM 847 O O . HIS A 1 99 ? -0.100 -8.021 -6.556 1.00 98.00 99 HIS A O 1
ATOM 853 N N . VAL A 1 100 ? 0.304 -10.226 -6.580 1.00 98.62 100 VAL A N 1
ATOM 854 C CA . VAL A 1 100 ? 0.722 -10.316 -5.181 1.00 98.62 100 VAL A CA 1
ATOM 855 C C . VAL A 1 100 ? 1.982 -11.162 -5.073 1.00 98.62 100 VAL A C 1
ATOM 857 O O . VAL A 1 100 ? 2.019 -12.294 -5.549 1.00 98.62 100 VAL A O 1
ATOM 860 N N . ILE A 1 101 ? 2.990 -10.636 -4.385 1.00 98.56 101 ILE A N 1
ATOM 861 C CA . ILE A 1 101 ? 4.183 -11.355 -3.933 1.00 98.56 101 ILE A CA 1
ATOM 862 C C . ILE A 1 101 ? 4.272 -11.166 -2.421 1.00 98.56 101 ILE A C 1
ATOM 864 O O . ILE A 1 101 ? 4.172 -10.040 -1.941 1.00 98.56 101 ILE A O 1
ATOM 868 N N . TYR A 1 102 ? 4.451 -12.239 -1.657 1.00 98.69 102 TYR A N 1
ATOM 869 C CA . TYR A 1 102 ? 4.425 -12.182 -0.198 1.00 98.69 102 TYR A CA 1
ATOM 870 C C . TYR A 1 102 ? 5.406 -13.153 0.455 1.00 98.69 102 TYR A C 1
ATOM 872 O O . TYR A 1 102 ? 5.587 -14.277 -0.004 1.00 98.69 102 TYR A O 1
ATOM 880 N N . GLU A 1 103 ? 6.005 -12.741 1.569 1.00 98.69 103 GLU A N 1
ATOM 881 C CA . GLU A 1 103 ? 6.840 -13.611 2.399 1.00 98.69 103 GLU A CA 1
ATOM 882 C C . GLU A 1 103 ? 5.989 -14.467 3.351 1.00 98.69 103 GLU A C 1
ATOM 884 O O . GLU A 1 103 ? 5.229 -13.937 4.169 1.00 98.69 103 GLU A O 1
ATOM 889 N N . VAL A 1 104 ? 6.170 -15.787 3.301 1.00 98.56 104 VAL A N 1
ATOM 890 C CA . VAL A 1 104 ? 5.771 -16.735 4.347 1.00 98.56 104 VAL A CA 1
ATOM 891 C C . VAL A 1 104 ? 6.926 -16.843 5.340 1.00 98.56 104 VAL A C 1
ATOM 893 O O . VAL A 1 104 ? 7.959 -17.444 5.049 1.00 98.56 104 VAL A O 1
ATOM 896 N N . ARG A 1 105 ? 6.770 -16.208 6.504 1.00 98.50 105 ARG A N 1
ATOM 897 C CA . ARG A 1 105 ? 7.808 -16.151 7.545 1.00 98.50 105 ARG A CA 1
ATOM 898 C C . ARG A 1 105 ? 7.846 -17.441 8.359 1.00 98.50 105 ARG A C 1
ATOM 900 O O . ARG A 1 105 ? 6.795 -17.965 8.712 1.00 98.50 105 ARG A O 1
ATOM 907 N N . ASP A 1 106 ? 9.051 -17.865 8.719 1.00 98.44 106 ASP A N 1
ATOM 908 C CA . ASP A 1 106 ? 9.312 -18.992 9.622 1.00 98.44 106 ASP A CA 1
ATOM 909 C C . ASP A 1 106 ? 10.040 -18.516 10.892 1.00 98.44 106 ASP A C 1
ATOM 911 O O . ASP A 1 106 ? 9.554 -18.689 12.006 1.00 98.44 106 ASP A O 1
ATOM 915 N N . GLN A 1 107 ? 11.162 -17.806 10.733 1.00 98.44 107 GLN A N 1
ATOM 916 C CA . GLN A 1 107 ? 11.919 -17.203 11.840 1.00 98.44 107 GLN A CA 1
ATOM 917 C C . GLN A 1 107 ? 12.347 -15.768 11.502 1.00 98.44 107 GLN A C 1
ATOM 919 O O . GLN A 1 107 ? 12.069 -15.254 10.416 1.00 98.44 107 GLN A O 1
ATOM 924 N N . PHE A 1 108 ? 13.036 -15.093 12.429 1.00 98.50 108 PHE A N 1
ATOM 925 C CA . PHE A 1 108 ? 13.616 -13.776 12.163 1.00 98.50 108 PHE A CA 1
ATOM 926 C C . PHE A 1 108 ? 14.515 -13.834 10.918 1.00 98.50 108 PHE A C 1
ATOM 928 O O . PHE A 1 108 ? 15.477 -14.596 10.883 1.00 98.50 108 PHE A O 1
ATOM 935 N N . TYR A 1 109 ? 14.174 -13.044 9.894 1.00 97.88 109 TYR A N 1
ATOM 936 C CA . TYR A 1 109 ? 14.866 -12.999 8.596 1.00 97.88 109 TYR A CA 1
ATOM 937 C C . TYR A 1 109 ? 14.900 -14.322 7.806 1.00 97.88 109 TYR A C 1
ATOM 939 O O . TYR A 1 109 ? 15.594 -14.410 6.795 1.00 97.88 109 TYR A O 1
ATOM 947 N N . LYS A 1 110 ? 14.105 -15.323 8.203 1.00 98.56 110 LYS A N 1
ATOM 948 C CA . LYS A 1 110 ? 13.962 -16.596 7.493 1.00 98.56 110 LYS A CA 1
ATOM 949 C C . LYS A 1 110 ? 12.520 -16.773 7.032 1.00 98.56 110 LYS A C 1
ATOM 951 O O . LYS A 1 110 ? 11.601 -16.850 7.848 1.00 98.56 110 LYS A O 1
ATOM 956 N N . GLY A 1 111 ? 12.340 -16.881 5.725 1.00 98.12 111 GLY A N 1
ATOM 957 C CA . GLY A 1 111 ? 11.044 -17.070 5.091 1.00 98.12 111 GLY A CA 1
ATOM 958 C C . GLY A 1 111 ? 11.195 -17.359 3.604 1.00 98.12 111 GLY A C 1
ATOM 959 O O . GLY A 1 111 ? 12.288 -17.255 3.048 1.00 98.12 111 GLY A O 1
ATOM 960 N N . GLU A 1 112 ? 10.087 -17.721 2.976 1.00 98.50 112 GLU A N 1
ATOM 961 C CA . GLU A 1 112 ? 10.001 -18.007 1.545 1.00 98.50 112 GLU A CA 1
ATOM 962 C C . GLU A 1 112 ? 9.044 -17.008 0.891 1.00 98.50 112 GLU A C 1
ATOM 964 O O . GLU A 1 112 ? 7.945 -16.779 1.398 1.00 98.50 112 GLU A O 1
ATOM 969 N N . PHE A 1 113 ? 9.439 -16.417 -0.236 1.00 98.25 113 PHE A N 1
ATOM 970 C CA . PHE A 1 113 ? 8.536 -15.582 -1.025 1.00 98.25 113 PHE A CA 1
ATOM 971 C C . PHE A 1 113 ? 7.685 -16.443 -1.955 1.00 98.25 113 PHE A C 1
ATOM 973 O O . PHE A 1 113 ? 8.200 -17.281 -2.689 1.00 98.25 113 PHE A O 1
ATOM 980 N N . LYS A 1 114 ? 6.376 -16.198 -1.940 1.00 98.00 114 LYS A N 1
ATOM 981 C CA . LYS A 1 114 ? 5.379 -16.826 -2.811 1.00 98.00 114 LYS A CA 1
ATOM 982 C C . LYS A 1 114 ? 4.600 -15.758 -3.563 1.00 98.00 114 LYS A C 1
ATOM 984 O O . LYS A 1 114 ? 4.708 -14.571 -3.256 1.00 98.00 114 LYS A O 1
ATOM 989 N N . SER A 1 115 ? 3.811 -16.176 -4.544 1.00 97.31 115 SER A N 1
ATOM 990 C CA . SER A 1 115 ? 2.960 -15.284 -5.324 1.00 97.31 115 SER A CA 1
ATOM 991 C C . SER A 1 115 ? 1.507 -15.748 -5.357 1.00 97.31 115 SER A C 1
ATOM 993 O O . SER A 1 115 ? 1.198 -16.915 -5.119 1.00 97.31 115 SER A O 1
ATOM 995 N N . ALA A 1 116 ? 0.606 -14.806 -5.622 1.00 95.56 116 ALA A N 1
ATOM 996 C CA . ALA A 1 116 ? -0.816 -15.044 -5.825 1.00 95.56 116 ALA A CA 1
ATOM 997 C C . ALA A 1 116 ? -1.395 -14.019 -6.812 1.00 95.56 116 ALA A C 1
ATOM 999 O O . ALA A 1 116 ? -0.797 -12.974 -7.075 1.00 95.56 116 ALA A O 1
ATOM 1000 N N . SER A 1 117 ? -2.586 -14.302 -7.339 1.00 94.94 117 SER A N 1
ATOM 1001 C CA . SER A 1 117 ? -3.310 -13.385 -8.227 1.00 94.94 117 SER A CA 1
ATOM 1002 C C . SER A 1 117 ? -4.062 -12.276 -7.482 1.00 94.94 117 SER A C 1
ATOM 1004 O O . SER A 1 117 ? -4.383 -11.258 -8.085 1.00 94.94 117 SER A O 1
ATOM 1006 N N . ALA A 1 118 ? -4.356 -12.448 -6.189 1.00 94.31 118 ALA A N 1
ATOM 1007 C CA . ALA A 1 118 ? -5.130 -11.490 -5.403 1.00 94.31 118 ALA A CA 1
ATOM 1008 C C . ALA A 1 118 ? -4.827 -11.574 -3.898 1.00 94.31 118 ALA A C 1
ATOM 1010 O O . ALA A 1 118 ? -4.333 -12.587 -3.396 1.00 94.31 118 ALA A O 1
ATOM 1011 N N . PHE A 1 119 ? -5.165 -10.497 -3.182 1.00 94.88 119 PHE A N 1
ATOM 1012 C CA . PHE A 1 119 ?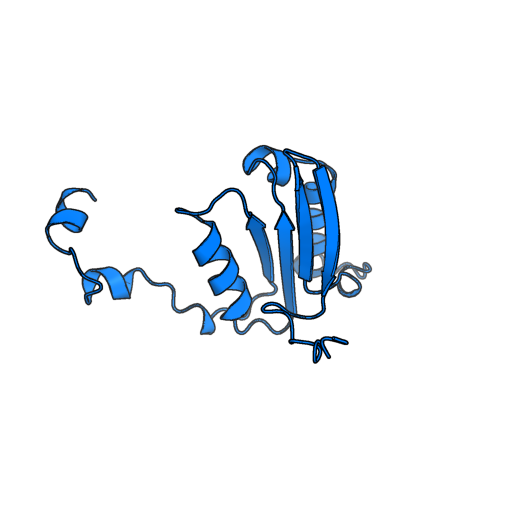 -5.222 -10.438 -1.722 1.00 94.88 119 PHE A CA 1
ATOM 1013 C C . PHE A 1 119 ? -6.570 -9.819 -1.297 1.00 94.88 119 PHE A C 1
ATOM 1015 O O . PHE A 1 119 ? -6.883 -8.726 -1.778 1.00 94.88 119 PHE A O 1
ATOM 1022 N N . PRO A 1 120 ? -7.355 -10.428 -0.383 1.00 93.19 120 PRO A N 1
ATOM 1023 C CA . PRO A 1 120 ? -7.100 -11.690 0.320 1.00 93.19 120 PRO A CA 1
ATOM 1024 C C . PRO A 1 120 ? -6.969 -12.887 -0.626 1.00 93.19 120 PRO A C 1
ATOM 1026 O O . PRO A 1 120 ? -7.515 -12.868 -1.728 1.00 93.19 120 PRO A O 1
ATOM 1029 N N . TYR A 1 121 ? -6.234 -13.918 -0.206 1.00 82.69 121 TYR A N 1
ATOM 1030 C CA . TYR A 1 121 ? -6.134 -15.144 -0.994 1.00 82.69 121 TYR A CA 1
ATOM 1031 C C . TYR A 1 121 ? -7.518 -15.772 -1.123 1.00 82.69 121 TYR A C 1
ATOM 1033 O O . TYR A 1 121 ? -8.247 -15.892 -0.135 1.00 82.69 121 TYR A O 1
ATOM 1041 N N . LEU A 1 122 ? -7.873 -16.189 -2.336 1.00 74.25 122 LEU A N 1
ATOM 1042 C CA . LEU A 1 122 ? -9.055 -17.013 -2.540 1.00 74.25 122 LEU A CA 1
ATOM 1043 C C . LEU A 1 122 ? -8.823 -18.325 -1.787 1.00 74.25 122 LEU A C 1
ATOM 1045 O O . LEU A 1 122 ? -7.821 -19.003 -2.020 1.00 74.25 122 LEU A O 1
ATOM 1049 N N . THR A 1 123 ? -9.712 -18.670 -0.857 1.00 56.03 123 THR A N 1
ATOM 1050 C CA . THR A 1 123 ? -9.662 -19.969 -0.187 1.00 56.03 123 THR A CA 1
ATOM 1051 C C . THR A 1 123 ? -9.827 -21.050 -1.245 1.00 56.03 123 THR A C 1
ATOM 1053 O O . THR A 1 123 ? -10.928 -21.264 -1.749 1.00 56.03 123 THR A O 1
ATOM 1056 N N . GLN A 1 124 ? -8.741 -21.741 -1.588 1.00 50.12 124 GLN A N 1
ATOM 1057 C CA . GLN A 1 124 ? -8.870 -23.083 -2.138 1.00 50.12 124 GLN A CA 1
ATOM 1058 C C . GLN A 1 124 ? -9.563 -23.921 -1.064 1.00 50.12 124 GLN A C 1
ATOM 1060 O O . GLN A 1 124 ? -9.204 -23.816 0.108 1.00 50.12 124 GLN A O 1
ATOM 1065 N N . ASN A 1 125 ? -10.579 -24.697 -1.444 1.00 40.25 125 ASN A N 1
ATOM 1066 C CA . ASN A 1 125 ? -11.233 -25.653 -0.558 1.00 40.25 125 ASN A CA 1
ATOM 1067 C C . ASN A 1 125 ? -10.163 -26.566 0.051 1.00 40.25 125 ASN A C 1
ATOM 1069 O O . ASN A 1 125 ? -9.705 -27.511 -0.589 1.00 40.25 125 ASN A O 1
ATOM 1073 N N . ILE A 1 126 ? -9.737 -26.264 1.279 1.00 49.44 126 ILE A N 1
ATOM 1074 C CA . ILE A 1 126 ? -8.864 -27.134 2.055 1.00 49.44 126 ILE A CA 1
ATOM 1075 C C . ILE A 1 126 ? -9.761 -28.282 2.503 1.00 49.44 126 ILE A C 1
ATOM 1077 O O . ILE A 1 126 ? -10.367 -28.233 3.574 1.00 49.44 126 ILE A O 1
ATOM 1081 N N . HIS A 1 127 ? -9.895 -29.299 1.654 1.00 42.44 127 HIS A N 1
ATOM 1082 C CA . HIS A 1 127 ? -10.354 -30.602 2.099 1.00 42.44 127 HIS A CA 1
ATOM 1083 C C . HIS A 1 127 ? -9.327 -31.081 3.128 1.00 42.44 127 HIS A C 1
ATOM 1085 O O . HIS A 1 127 ? -8.245 -31.543 2.777 1.00 42.44 127 HIS A O 1
ATOM 1091 N N . HIS A 1 128 ? -9.638 -30.890 4.410 1.00 38.53 128 HIS A N 1
ATOM 1092 C CA . HIS A 1 128 ? -8.983 -31.628 5.477 1.00 38.53 128 HIS A CA 1
ATOM 1093 C C . HIS A 1 128 ? -9.262 -33.109 5.206 1.00 38.53 128 HIS A C 1
ATOM 1095 O O . HIS A 1 128 ? -10.369 -33.583 5.452 1.00 38.53 128 HIS A O 1
ATOM 1101 N N . CYS A 1 129 ? -8.282 -33.826 4.658 1.00 39.44 129 CYS A N 1
ATOM 1102 C CA . CYS A 1 129 ? -8.222 -35.266 4.854 1.00 39.44 129 CYS A CA 1
ATOM 1103 C C . CYS A 1 129 ? -7.903 -35.477 6.335 1.00 39.44 129 CYS A C 1
ATOM 1105 O O . CYS A 1 129 ? -6.784 -35.207 6.774 1.00 39.44 129 CYS A O 1
ATOM 1107 N N . ILE A 1 130 ? -8.936 -35.850 7.086 1.00 46.25 130 ILE A N 1
ATOM 1108 C CA . ILE A 1 130 ? -8.822 -36.509 8.388 1.00 46.25 130 ILE A CA 1
ATOM 1109 C C . ILE A 1 130 ? -8.440 -37.966 8.124 1.00 46.25 130 ILE A C 1
ATOM 1111 O O . ILE A 1 130 ? -8.990 -38.529 7.147 1.00 46.25 130 ILE A O 1
#